Protein AF-A0A8H6XBG6-F1 (afdb_monomer_lite)

Sequence (131 aa):
MREADKFGRHTATSRSWNWTAMSKSLLNPDTIKVSSTLDKSVGKKHLVDNNPETCWTSQQGLPQYVQLGFSEPIVPETIHLTFQGGFVGTRCAVKVPAFTAENSETVNDWQALVYIFPWRHQQPARIFVED

Secondary structure (DSSP, 8-state):
------------------TT--------GGG-EES--S-GGG-GGGGSS--TT----PPSSS---EE---SS-----EE-----TTS--S-EEEEEE----TT-S----EEEEEEE-GGG--------EE-

InterPro domains:
  IPR008979 Galactose-binding-like domain superfamily [SSF49785] (29-107)

Foldseek 3Di:
DDDDDDDDPDPPPPPPPPPVPPFDFQFDLVQKDKPAFPDPQQDSVQLPPPDPVHHTDGDDDDDIDIDTDGPDDDDFDDFWAFDDDDDDDQKDFDWDDDPDPPDDPDDPDTDTPDMDGVVVDPDGTGTGTGD

Organism: NCBI:txid230812

Radius of gyration: 22.74 Å; chains: 1; bounding box: 87×26×44 Å

Structure (mmCIF, N/CA/C/O backbone):
data_AF-A0A8H6XBG6-F1
#
_entry.id   AF-A0A8H6XBG6-F1
#
loop_
_atom_site.group_PDB
_atom_site.id
_atom_site.type_symbol
_atom_site.label_atom_id
_atom_site.label_alt_id
_atom_site.label_comp_id
_atom_site.label_asym_id
_atom_site.label_entity_id
_atom_site.label_seq_id
_atom_site.pdbx_PDB_ins_code
_atom_site.Cartn_x
_atom_site.Cartn_y
_atom_site.Cartn_z
_atom_site.occupancy
_atom_site.B_iso_or_equiv
_atom_site.auth_seq_id
_atom_site.auth_comp_id
_atom_site.auth_asym_id
_atom_site.auth_atom_id
_atom_site.pdbx_PDB_model_num
ATOM 1 N N . MET A 1 1 ? -72.300 -10.230 -11.552 1.00 40.38 1 MET A N 1
ATOM 2 C CA . MET A 1 1 ? -71.695 -11.548 -11.835 1.00 40.38 1 MET A CA 1
ATOM 3 C C . MET A 1 1 ? -70.801 -11.381 -13.056 1.00 40.38 1 MET A C 1
ATOM 5 O O . MET A 1 1 ? -71.308 -10.907 -14.064 1.00 40.38 1 MET A O 1
ATOM 9 N N . ARG A 1 2 ? -69.528 -11.781 -12.919 1.00 35.34 2 ARG A N 1
ATOM 10 C CA . ARG A 1 2 ? -68.388 -11.762 -13.867 1.00 35.34 2 ARG A CA 1
ATOM 11 C C . ARG A 1 2 ? -67.391 -10.594 -13.748 1.00 35.34 2 ARG A C 1
ATOM 13 O O . ARG A 1 2 ? -67.766 -9.433 -13.650 1.00 35.34 2 ARG A O 1
ATOM 20 N N . GLU A 1 3 ? -66.135 -11.030 -13.675 1.00 34.72 3 GLU A N 1
ATOM 21 C CA . GLU A 1 3 ? -64.854 -10.419 -13.294 1.00 34.72 3 GLU A CA 1
ATOM 22 C C . GLU A 1 3 ? -64.021 -9.953 -14.503 1.00 34.72 3 GLU A C 1
ATOM 24 O O . GLU A 1 3 ? -64.278 -10.407 -15.616 1.00 34.72 3 GLU A O 1
ATOM 29 N N . ALA A 1 4 ? -62.955 -9.191 -14.187 1.00 35.78 4 ALA A N 1
ATOM 30 C CA . ALA A 1 4 ? -61.763 -8.830 -14.985 1.00 35.78 4 ALA A CA 1
ATOM 31 C C . ALA A 1 4 ? -61.999 -7.772 -16.092 1.00 35.78 4 ALA A C 1
ATOM 33 O O . ALA A 1 4 ? -62.997 -7.809 -16.790 1.00 35.78 4 ALA A O 1
ATOM 34 N N . ASP A 1 5 ? -61.197 -6.713 -16.256 1.00 39.81 5 ASP A N 1
ATOM 35 C CA . ASP A 1 5 ? -59.736 -6.655 -16.205 1.00 39.81 5 ASP A CA 1
ATOM 36 C C . ASP A 1 5 ? -59.168 -5.396 -15.526 1.00 39.81 5 ASP A C 1
ATOM 38 O O . ASP A 1 5 ? -59.611 -4.261 -15.717 1.00 39.81 5 ASP A O 1
ATOM 42 N N . LYS A 1 6 ? -58.114 -5.638 -14.742 1.00 47.84 6 LYS A N 1
ATOM 43 C CA . LYS A 1 6 ? -57.209 -4.656 -14.145 1.00 47.84 6 LYS A CA 1
ATOM 44 C C . LYS A 1 6 ? -56.189 -4.204 -15.189 1.00 47.84 6 LYS A C 1
ATOM 46 O O . LYS A 1 6 ? -55.369 -5.011 -15.594 1.00 47.84 6 LYS A O 1
ATOM 51 N N . PHE A 1 7 ? -56.118 -2.909 -15.482 1.00 35.38 7 PHE A N 1
ATOM 52 C CA . PHE A 1 7 ? -54.848 -2.247 -15.816 1.00 35.38 7 PHE A CA 1
ATOM 53 C C . PHE A 1 7 ? -54.872 -0.820 -15.257 1.00 35.38 7 PHE A C 1
ATOM 55 O O . PHE A 1 7 ? -55.055 0.179 -15.951 1.00 35.38 7 PHE A O 1
ATOM 62 N N . GLY A 1 8 ? -54.745 -0.741 -13.931 1.00 37.03 8 GLY A N 1
ATOM 63 C CA . GLY A 1 8 ? -54.461 0.507 -13.240 1.00 37.03 8 GLY A CA 1
ATOM 64 C C . GLY A 1 8 ? -53.061 0.978 -13.617 1.00 37.03 8 GLY A C 1
ATOM 65 O O . GLY A 1 8 ? -52.088 0.242 -13.468 1.00 37.03 8 GLY A O 1
ATOM 66 N N . ARG A 1 9 ? -52.972 2.213 -14.114 1.00 38.41 9 ARG A N 1
ATOM 67 C CA . ARG A 1 9 ? -51.725 2.967 -14.253 1.00 38.41 9 ARG A CA 1
ATOM 68 C C . ARG A 1 9 ? -51.030 3.017 -12.893 1.00 38.41 9 ARG A C 1
ATOM 70 O O . ARG A 1 9 ? -51.346 3.861 -12.061 1.00 38.41 9 ARG A O 1
ATOM 77 N N . HIS A 1 10 ? -50.077 2.120 -12.677 1.00 39.81 10 HIS A N 1
ATOM 78 C CA . HIS A 1 10 ? -49.072 2.307 -11.649 1.00 39.81 10 HIS A CA 1
ATOM 79 C C . HIS A 1 10 ? -48.149 3.415 -12.148 1.00 39.81 10 HIS A C 1
ATOM 81 O O . HIS A 1 10 ? -47.349 3.214 -13.059 1.00 39.81 10 HIS A O 1
ATOM 87 N N . THR A 1 11 ? -48.290 4.611 -11.581 1.00 42.91 11 THR A N 1
ATOM 88 C CA . THR A 1 11 ? -47.227 5.610 -11.615 1.00 42.91 11 THR A CA 1
ATOM 89 C C . THR A 1 11 ? -46.027 4.979 -10.926 1.00 42.91 11 THR A C 1
ATOM 91 O O . THR A 1 11 ? -45.958 4.934 -9.698 1.00 42.91 11 THR A O 1
ATOM 94 N N . ALA A 1 12 ? -45.114 4.420 -11.720 1.00 38.31 12 ALA A N 1
ATOM 95 C CA . ALA A 1 12 ? -43.796 4.055 -11.253 1.00 38.31 12 ALA A CA 1
ATOM 96 C C . ALA A 1 12 ? -43.165 5.344 -10.726 1.00 38.31 12 ALA A C 1
ATOM 98 O O . ALA A 1 12 ? -42.778 6.223 -11.495 1.00 38.31 12 ALA A O 1
ATOM 99 N N . THR A 1 13 ? -43.121 5.496 -9.404 1.00 48.09 13 THR A N 1
AT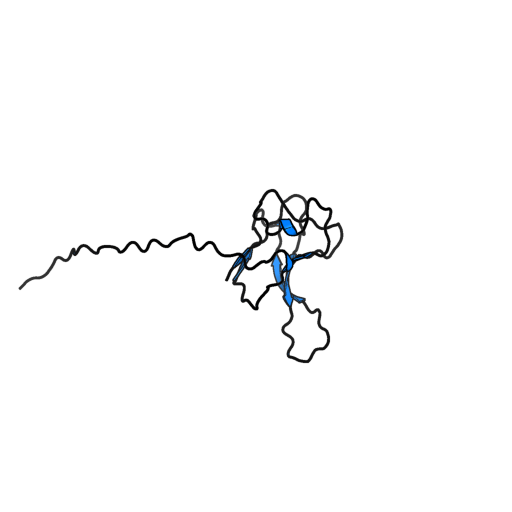OM 100 C CA . THR A 1 13 ? -42.219 6.453 -8.782 1.00 48.09 13 THR A CA 1
ATOM 101 C C . THR A 1 13 ? -40.832 6.012 -9.208 1.00 48.09 13 THR A C 1
ATOM 103 O O . THR A 1 13 ? -40.319 5.012 -8.702 1.00 48.09 13 THR A O 1
ATOM 106 N N . SER A 1 14 ? -40.282 6.705 -10.203 1.00 40.81 14 SER A N 1
ATOM 107 C CA . SER A 1 14 ? -38.888 6.600 -10.593 1.00 40.81 14 SER A CA 1
ATOM 108 C C . SER A 1 14 ? -38.077 6.930 -9.349 1.00 40.81 14 SER A C 1
ATOM 110 O O . SER A 1 14 ? -37.849 8.093 -9.018 1.00 40.81 14 SER A O 1
ATOM 112 N N . ARG A 1 15 ? -37.708 5.896 -8.589 1.00 45.41 15 ARG A N 1
ATOM 113 C CA . ARG A 1 15 ? -36.599 5.980 -7.653 1.00 45.41 15 ARG A CA 1
ATOM 114 C C . ARG A 1 15 ? -35.377 6.096 -8.546 1.00 45.41 15 ARG A C 1
ATOM 116 O O . ARG A 1 15 ? -34.772 5.099 -8.920 1.00 45.41 15 ARG A O 1
ATOM 123 N N . SER A 1 16 ? -35.109 7.328 -8.969 1.00 43.75 16 SER A N 1
ATOM 124 C CA . SER A 1 16 ? -33.811 7.742 -9.465 1.00 43.75 16 SER A CA 1
ATOM 125 C C . SER A 1 16 ? -32.831 7.407 -8.355 1.00 43.75 16 SER A C 1
ATOM 127 O O . SER A 1 16 ? -32.720 8.138 -7.371 1.00 43.75 16 SER A O 1
ATOM 129 N N . TRP A 1 17 ? -32.199 6.244 -8.458 1.00 46.91 17 TRP A N 1
ATOM 130 C CA . TRP A 1 17 ? -31.031 5.938 -7.662 1.00 46.91 17 TRP A CA 1
ATOM 131 C C . TRP A 1 17 ? -29.993 6.972 -8.082 1.00 46.91 17 TRP A C 1
ATOM 133 O O . TRP A 1 17 ? -29.501 6.942 -9.204 1.00 46.91 17 TRP A O 1
ATOM 143 N N . ASN A 1 18 ? -29.739 7.963 -7.229 1.00 43.22 18 ASN A N 1
ATOM 144 C CA . ASN A 1 18 ? -28.633 8.883 -7.441 1.00 43.22 18 ASN A CA 1
ATOM 145 C C . ASN A 1 18 ? -27.343 8.071 -7.299 1.00 43.22 18 ASN A C 1
ATOM 147 O O . ASN A 1 18 ? -26.830 7.890 -6.200 1.00 43.22 18 ASN A O 1
ATOM 151 N N . TRP A 1 19 ? -26.814 7.604 -8.425 1.00 48.53 19 TRP A N 1
ATOM 152 C CA . TRP A 1 19 ? -25.509 6.941 -8.572 1.00 48.53 19 TRP A CA 1
ATOM 153 C C . TRP A 1 19 ? -24.323 7.840 -8.174 1.00 48.53 19 TRP A C 1
ATOM 155 O O . TRP A 1 19 ? -23.175 7.417 -8.219 1.00 48.53 19 TRP A O 1
ATOM 165 N N . THR A 1 20 ? -24.587 9.084 -7.768 1.00 49.28 20 THR A N 1
ATOM 166 C CA . THR A 1 20 ? -23.593 10.052 -7.292 1.00 49.28 20 THR A CA 1
ATOM 167 C C . THR A 1 20 ? -23.238 9.905 -5.813 1.00 49.28 20 THR A C 1
ATOM 169 O O . THR A 1 20 ? -22.408 10.673 -5.330 1.00 49.28 20 THR A O 1
ATOM 172 N N . ALA A 1 21 ? -23.792 8.929 -5.086 1.00 46.16 21 ALA A N 1
ATOM 173 C CA . ALA A 1 21 ? -23.128 8.431 -3.880 1.00 46.16 21 ALA A CA 1
ATOM 174 C C . ALA A 1 21 ? -21.872 7.651 -4.316 1.00 46.16 21 ALA A C 1
ATOM 176 O O . ALA A 1 21 ? -21.803 6.435 -4.202 1.00 46.16 21 ALA A O 1
ATOM 177 N N . MET A 1 22 ? -20.921 8.360 -4.933 1.00 48.81 22 MET A N 1
ATOM 178 C CA . MET A 1 22 ? -19.602 7.839 -5.242 1.00 48.81 22 MET A CA 1
ATOM 179 C C . MET A 1 22 ? -18.970 7.469 -3.909 1.00 48.81 22 MET A C 1
ATOM 181 O O . MET A 1 22 ? -18.862 8.320 -3.022 1.00 48.81 22 MET A O 1
ATOM 185 N N . SER A 1 23 ? -18.619 6.197 -3.780 1.00 58.31 23 SER A N 1
ATOM 186 C CA . SER A 1 23 ? -17.899 5.637 -2.651 1.00 58.31 23 SER A CA 1
ATOM 187 C C . SER A 1 23 ? -16.774 6.579 -2.228 1.00 58.31 23 SER A C 1
ATOM 189 O O . SER A 1 23 ? -15.866 6.933 -2.988 1.00 58.31 23 SER A O 1
ATOM 191 N N . LYS A 1 24 ? -16.879 7.084 -1.001 1.00 67.25 24 LYS A N 1
ATOM 192 C CA . LYS A 1 24 ? -15.848 7.940 -0.432 1.00 67.25 24 LYS A CA 1
ATOM 193 C C . LYS A 1 24 ? -14.697 7.026 -0.034 1.00 67.25 24 LYS A C 1
ATOM 195 O O . LYS A 1 24 ? -14.857 6.217 0.870 1.00 67.25 24 LYS A O 1
ATOM 200 N N . SER A 1 25 ? -13.539 7.171 -0.679 1.00 73.75 25 SER A N 1
ATOM 201 C CA . SER A 1 25 ? -12.335 6.435 -0.272 1.00 73.75 25 SER A CA 1
ATOM 202 C C . SER A 1 25 ? -12.077 6.629 1.225 1.00 73.75 25 SER A C 1
ATOM 204 O O . SER A 1 25 ? -11.989 7.766 1.698 1.00 73.75 25 SER A O 1
ATOM 206 N N . LEU A 1 26 ? -11.923 5.526 1.960 1.00 83.50 26 LEU A N 1
ATOM 207 C CA . LEU A 1 26 ? -11.599 5.545 3.391 1.00 83.50 26 LEU A CA 1
ATOM 208 C C . LEU A 1 26 ? -10.127 5.913 3.663 1.00 83.50 26 LEU A C 1
ATOM 210 O O . LEU A 1 26 ? -9.705 6.011 4.816 1.00 83.50 26 LEU A O 1
ATOM 214 N N . LEU A 1 27 ? -9.322 6.109 2.613 1.00 86.19 27 LEU A N 1
ATOM 215 C CA . LEU A 1 27 ? -7.895 6.387 2.729 1.00 86.19 27 LEU A CA 1
ATOM 216 C C . LEU A 1 27 ? -7.602 7.880 2.863 1.00 86.19 27 LEU A C 1
ATOM 218 O O . LEU A 1 27 ? -7.989 8.690 2.024 1.00 86.19 27 LEU A O 1
ATOM 222 N N . ASN A 1 28 ? -6.813 8.218 3.881 1.00 84.81 28 ASN A N 1
ATOM 223 C CA . ASN A 1 28 ? -6.209 9.533 4.036 1.00 84.81 28 ASN A CA 1
ATOM 224 C C . ASN A 1 28 ? -4.728 9.467 3.596 1.00 84.81 28 ASN A C 1
ATOM 226 O O . ASN A 1 28 ? -3.984 8.631 4.109 1.00 84.81 28 ASN A O 1
ATOM 230 N N . PRO A 1 29 ? -4.251 10.332 2.679 1.00 86.31 29 PRO A N 1
ATOM 231 C CA . PRO A 1 29 ? -2.840 10.370 2.281 1.00 86.31 29 PRO A CA 1
ATOM 232 C C . PRO A 1 29 ? -1.846 10.455 3.454 1.00 86.31 29 PRO A C 1
ATOM 234 O O . PRO A 1 29 ? -0.740 9.910 3.373 1.00 86.31 29 PRO A O 1
ATOM 237 N N . ASP A 1 30 ? -2.240 11.105 4.551 1.00 89.69 30 ASP A N 1
ATOM 238 C CA . ASP A 1 30 ? -1.392 11.317 5.727 1.00 89.69 30 ASP A CA 1
ATOM 239 C C . ASP A 1 30 ? -1.197 10.041 6.555 1.00 89.69 30 ASP A C 1
ATOM 241 O O . ASP A 1 30 ? -0.163 9.868 7.207 1.00 89.69 30 ASP A O 1
ATOM 245 N N . THR A 1 31 ? -2.151 9.110 6.495 1.00 90.88 31 THR A N 1
ATOM 246 C CA . THR A 1 31 ? -2.096 7.838 7.229 1.00 90.88 31 THR A CA 1
ATOM 247 C C . THR A 1 31 ? -1.399 6.729 6.442 1.00 90.88 31 THR A C 1
ATOM 249 O O . THR A 1 31 ? -1.092 5.675 7.003 1.00 90.88 31 THR A O 1
ATOM 252 N N . ILE A 1 32 ? -1.091 6.960 5.161 1.00 93.44 32 ILE A N 1
ATOM 253 C CA . ILE A 1 32 ? -0.371 6.007 4.315 1.00 93.44 32 ILE A CA 1
ATOM 254 C C . ILE A 1 32 ? 1.126 6.059 4.624 1.00 93.44 32 ILE A C 1
ATOM 256 O O . ILE A 1 32 ? 1.776 7.108 4.542 1.00 93.44 32 ILE A O 1
ATOM 260 N N . LYS A 1 33 ? 1.711 4.896 4.912 1.00 95.25 33 LYS A N 1
ATOM 261 C CA . LYS A 1 33 ? 3.162 4.704 5.026 1.00 95.25 33 LYS A CA 1
ATOM 262 C C . LYS A 1 33 ? 3.640 3.755 3.937 1.00 95.25 33 LYS A C 1
ATOM 264 O O . LYS A 1 33 ? 2.923 2.848 3.532 1.00 95.25 33 LYS A O 1
ATOM 269 N N . VAL A 1 34 ? 4.863 3.963 3.473 1.00 95.75 34 VAL A N 1
ATOM 270 C CA . VAL A 1 34 ? 5.515 3.094 2.490 1.00 95.75 34 VAL A CA 1
ATOM 271 C C . VAL A 1 34 ? 6.906 2.737 2.991 1.00 95.75 34 VAL A C 1
ATOM 273 O O . VAL A 1 34 ? 7.530 3.544 3.680 1.00 95.75 34 VAL A O 1
ATOM 276 N N . SER A 1 35 ? 7.388 1.543 2.658 1.00 95.44 35 SER A N 1
ATOM 277 C CA . SER A 1 35 ? 8.717 1.058 3.062 1.00 95.44 35 SER A CA 1
ATOM 278 C C . SER A 1 35 ? 9.859 1.922 2.534 1.00 95.44 35 SER A C 1
ATOM 280 O O . SER A 1 35 ? 10.845 2.155 3.227 1.00 95.44 35 SER A O 1
ATOM 282 N N . SER A 1 36 ? 9.739 2.372 1.287 1.00 95.88 36 SER A N 1
ATOM 283 C CA . SER A 1 36 ? 10.720 3.207 0.605 1.00 95.88 36 SER A CA 1
ATOM 284 C C . SER A 1 36 ? 10.053 3.985 -0.527 1.00 95.88 36 SER A C 1
ATOM 286 O O . SER A 1 36 ? 8.873 3.811 -0.828 1.00 95.88 36 SER A O 1
ATOM 288 N N . THR A 1 37 ? 10.782 4.893 -1.159 1.00 95.75 37 THR A N 1
ATOM 289 C CA . THR A 1 37 ? 10.350 5.568 -2.386 1.00 95.75 37 THR A CA 1
ATOM 290 C C . THR A 1 37 ? 11.581 5.733 -3.262 1.00 95.75 37 THR A C 1
ATOM 292 O O . THR A 1 37 ? 12.633 6.129 -2.754 1.00 95.75 37 THR A O 1
ATOM 295 N N . LEU A 1 38 ? 11.467 5.388 -4.546 1.00 94.25 38 LEU A N 1
ATOM 296 C CA . LEU A 1 38 ? 12.580 5.468 -5.490 1.00 94.25 38 LEU A CA 1
ATOM 297 C C . LEU A 1 38 ? 13.095 6.908 -5.609 1.00 94.25 38 LEU A C 1
ATOM 299 O O . LEU A 1 38 ? 14.274 7.157 -5.372 1.00 94.25 38 LEU A O 1
ATOM 303 N N . ASP A 1 39 ? 12.196 7.854 -5.888 1.00 94.81 39 ASP A N 1
ATOM 304 C CA . ASP A 1 39 ? 12.485 9.286 -5.932 1.00 94.81 39 ASP A CA 1
ATOM 305 C C . ASP A 1 39 ? 11.206 10.142 -5.765 1.00 94.81 39 ASP A C 1
ATOM 307 O O . ASP A 1 39 ? 10.096 9.636 -5.587 1.00 94.81 39 ASP A O 1
ATOM 311 N N . LYS A 1 40 ? 11.347 11.475 -5.810 1.00 91.38 40 LYS A N 1
ATOM 312 C CA . LYS A 1 40 ? 10.240 12.425 -5.577 1.00 91.38 40 LYS A CA 1
ATOM 313 C C . LYS A 1 40 ? 9.124 12.368 -6.632 1.00 91.38 40 LYS A C 1
ATOM 315 O O . LYS A 1 40 ? 8.010 12.801 -6.335 1.00 91.38 40 LYS A O 1
ATOM 320 N N . SER A 1 41 ? 9.410 11.884 -7.840 1.00 92.06 41 SER A N 1
ATOM 321 C CA . SER A 1 41 ? 8.465 11.799 -8.959 1.00 92.06 41 SER A CA 1
ATOM 322 C C . SER A 1 41 ? 7.521 10.598 -8.871 1.00 92.06 41 SER A C 1
ATOM 324 O O . SER A 1 41 ? 6.519 10.574 -9.572 1.00 92.06 41 SER A O 1
ATOM 326 N N . VAL A 1 42 ? 7.782 9.642 -7.974 1.00 90.75 42 VAL A N 1
ATOM 327 C CA . VAL A 1 42 ? 6.988 8.411 -7.784 1.00 90.75 42 VAL A CA 1
ATOM 328 C C . VAL A 1 42 ? 6.620 8.211 -6.310 1.00 90.75 42 VAL A C 1
ATOM 330 O O . VAL A 1 42 ? 6.751 7.133 -5.731 1.00 90.75 42 VAL A O 1
ATOM 333 N N . GLY A 1 43 ? 6.217 9.303 -5.657 1.00 93.44 43 GLY A N 1
ATOM 334 C CA . GLY A 1 43 ? 5.934 9.341 -4.223 1.00 93.44 43 GLY A CA 1
ATOM 335 C C . GLY A 1 43 ? 4.594 8.717 -3.824 1.00 93.44 43 GLY A C 1
ATOM 336 O O . GLY A 1 43 ? 3.655 8.659 -4.610 1.00 93.44 43 GLY A O 1
ATOM 337 N N . LYS A 1 44 ? 4.467 8.341 -2.542 1.00 93.44 44 LYS A N 1
ATOM 338 C CA . LYS A 1 44 ? 3.260 7.704 -1.969 1.00 93.44 44 LYS A CA 1
ATOM 339 C C . LYS A 1 44 ? 1.948 8.469 -2.190 1.00 93.44 44 LYS A C 1
ATOM 341 O O . LYS A 1 44 ? 0.886 7.862 -2.164 1.00 93.44 44 LYS A O 1
ATOM 346 N N . LYS A 1 45 ? 2.009 9.787 -2.426 1.00 91.94 45 LYS A N 1
ATOM 347 C CA . LYS A 1 45 ? 0.833 10.608 -2.763 1.00 91.94 45 LYS A CA 1
ATOM 348 C C . LYS A 1 45 ? 0.098 10.086 -4.006 1.00 91.94 45 LYS A C 1
ATOM 350 O O . LYS A 1 45 ? -1.114 10.222 -4.082 1.00 91.94 45 LYS A O 1
ATOM 355 N N . HIS A 1 46 ? 0.818 9.439 -4.925 1.00 92.19 46 HIS A N 1
ATOM 356 C CA . HIS A 1 46 ? 0.263 8.857 -6.146 1.00 92.19 46 HIS A CA 1
ATOM 357 C C .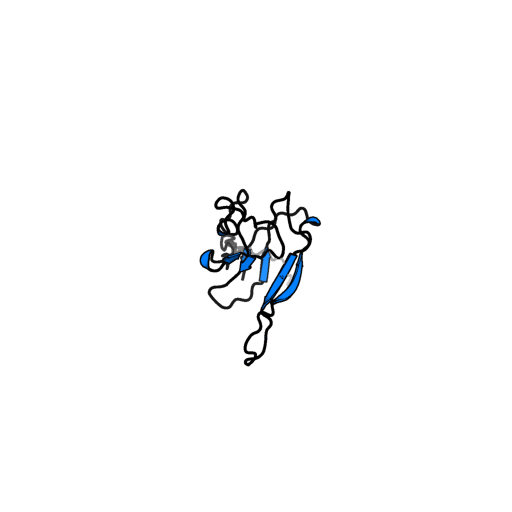 HIS A 1 46 ? -0.525 7.558 -5.913 1.00 92.19 46 HIS A C 1
ATOM 359 O O . HIS A 1 46 ? -1.121 7.028 -6.837 1.00 92.19 46 HIS A O 1
ATOM 365 N N . LEU A 1 47 ? -0.552 7.017 -4.688 1.00 91.62 47 LEU A N 1
ATOM 366 C CA . LEU A 1 47 ? -1.391 5.854 -4.370 1.00 91.62 47 LEU A CA 1
ATOM 367 C C . LEU A 1 47 ? -2.887 6.202 -4.335 1.00 91.62 47 LEU A C 1
ATOM 369 O O . LEU A 1 47 ? -3.716 5.311 -4.492 1.00 91.62 47 LEU A O 1
ATOM 373 N N . VAL A 1 48 ? -3.224 7.475 -4.093 1.00 90.75 48 VAL A N 1
ATOM 374 C CA . VAL A 1 48 ? -4.596 7.947 -3.825 1.00 90.75 48 VAL A CA 1
ATOM 375 C C . VAL A 1 48 ? -4.927 9.275 -4.522 1.00 90.75 48 VAL A C 1
ATOM 377 O O . VAL A 1 48 ? -5.901 9.934 -4.172 1.00 90.75 48 VAL A O 1
ATOM 380 N N . ASP A 1 49 ? -4.135 9.691 -5.513 1.00 89.94 49 ASP A N 1
ATOM 381 C CA . ASP A 1 49 ? -4.362 10.936 -6.270 1.00 89.94 49 ASP A CA 1
ATOM 382 C C . ASP A 1 49 ? -5.395 10.792 -7.406 1.00 89.94 49 ASP A C 1
ATOM 384 O O . ASP A 1 49 ? -5.693 11.763 -8.100 1.00 89.94 49 ASP A O 1
ATOM 388 N N . ASN A 1 50 ? -5.954 9.591 -7.590 1.00 86.44 50 ASN A N 1
ATOM 389 C CA . ASN A 1 50 ? -6.898 9.235 -8.652 1.00 86.44 50 ASN A CA 1
ATOM 390 C C . ASN A 1 50 ? -6.371 9.425 -10.086 1.00 86.44 50 ASN A C 1
ATOM 392 O O . ASN A 1 50 ? -7.168 9.413 -11.031 1.00 86.44 50 ASN A O 1
ATOM 396 N N . ASN A 1 51 ? -5.056 9.532 -10.283 1.00 88.12 51 ASN A N 1
ATOM 397 C CA . ASN A 1 51 ? -4.455 9.684 -11.600 1.00 88.12 51 ASN A CA 1
ATOM 398 C C . ASN A 1 51 ? -3.864 8.339 -12.077 1.00 88.12 51 ASN A C 1
ATOM 400 O O . ASN A 1 51 ? -2.950 7.815 -11.455 1.00 88.12 51 ASN A O 1
ATOM 404 N N . PRO A 1 52 ? -4.381 7.727 -13.162 1.00 84.75 52 PRO A N 1
ATOM 405 C CA . PRO A 1 52 ? -3.877 6.433 -13.636 1.00 84.75 52 PRO A CA 1
ATOM 406 C C . PRO A 1 52 ? -2.463 6.510 -14.239 1.00 84.75 52 PRO A C 1
ATOM 408 O O . PRO A 1 52 ? -1.796 5.481 -14.351 1.00 84.75 52 PRO A O 1
ATOM 411 N N . GLU A 1 53 ? -2.007 7.712 -14.603 1.00 88.00 53 GLU A N 1
ATOM 412 C CA . GLU A 1 53 ? -0.685 7.958 -15.189 1.00 88.00 53 GLU A CA 1
ATOM 413 C C . GLU A 1 53 ? 0.416 8.085 -14.128 1.00 88.00 53 GLU A C 1
ATOM 415 O O . GLU A 1 53 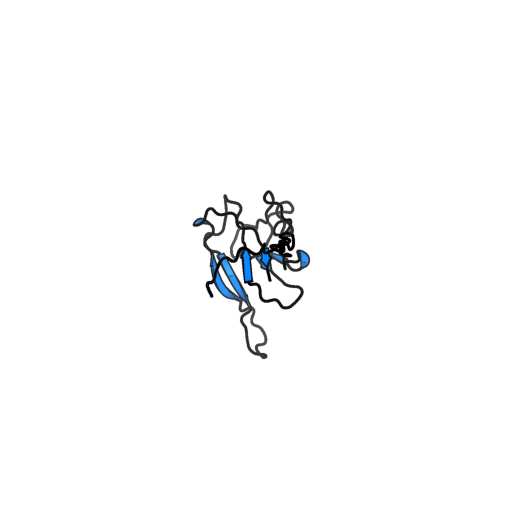? 1.601 8.065 -14.454 1.00 88.00 53 GLU A O 1
ATOM 420 N N . THR A 1 54 ? 0.051 8.210 -12.851 1.00 90.12 54 THR A N 1
ATOM 421 C CA . THR A 1 54 ? 1.000 8.295 -11.739 1.00 90.12 54 THR A CA 1
ATOM 422 C C . THR A 1 54 ? 1.014 6.995 -10.941 1.00 90.12 54 THR A C 1
ATOM 424 O O . THR A 1 54 ? 0.061 6.217 -10.917 1.00 90.12 54 THR A O 1
ATOM 427 N N . CYS A 1 55 ? 2.138 6.736 -10.277 1.00 91.38 55 CYS A N 1
ATOM 428 C CA . CYS A 1 55 ? 2.264 5.630 -9.342 1.00 91.38 55 CYS A CA 1
ATOM 429 C C . CYS A 1 55 ? 3.245 5.952 -8.221 1.00 91.38 55 CYS A C 1
ATOM 431 O O . CYS A 1 55 ? 4.023 6.915 -8.278 1.00 91.38 55 CYS A O 1
ATOM 433 N N . TRP A 1 56 ? 3.198 5.108 -7.194 1.00 93.88 56 TRP A N 1
ATOM 434 C CA . TRP A 1 56 ? 4.294 4.962 -6.255 1.00 93.88 56 TRP A CA 1
ATOM 435 C C . TRP A 1 56 ? 5.211 3.819 -6.691 1.00 93.88 56 TRP A C 1
ATOM 437 O O . TRP A 1 56 ? 4.733 2.734 -7.021 1.00 93.88 56 TRP A O 1
ATOM 447 N N . THR A 1 57 ? 6.521 4.050 -6.594 1.00 93.44 57 THR A N 1
ATOM 448 C CA . THR A 1 57 ? 7.549 3.039 -6.859 1.00 93.44 57 THR A CA 1
ATOM 449 C C . THR A 1 57 ? 8.512 2.968 -5.682 1.00 93.44 57 THR A C 1
ATOM 451 O O . THR A 1 57 ? 9.042 3.985 -5.222 1.00 93.44 57 THR A O 1
ATOM 454 N N . SER A 1 58 ? 8.763 1.759 -5.189 1.00 93.94 58 SER A N 1
ATOM 455 C CA . SER A 1 58 ? 9.759 1.505 -4.150 1.00 93.94 58 SER A CA 1
ATOM 456 C C . SER A 1 58 ? 11.186 1.504 -4.704 1.00 93.94 58 SER A C 1
ATOM 458 O O . SER A 1 58 ? 11.411 1.332 -5.900 1.00 93.94 58 SER A O 1
ATOM 460 N N . GLN A 1 59 ? 12.178 1.599 -3.820 1.00 93.81 59 GLN A N 1
ATOM 461 C CA . GLN A 1 59 ? 13.549 1.208 -4.156 1.00 93.81 59 GLN A CA 1
ATOM 462 C C . GLN A 1 59 ? 13.654 -0.314 -4.366 1.00 93.81 59 GLN A C 1
ATOM 464 O O . GLN A 1 59 ? 12.706 -1.068 -4.119 1.00 93.81 59 GLN A O 1
ATOM 469 N N . GLN A 1 60 ? 14.822 -0.767 -4.827 1.00 90.81 60 GLN A N 1
ATOM 470 C CA . GLN A 1 60 ? 15.141 -2.191 -4.932 1.00 90.81 60 GLN A CA 1
ATOM 471 C C . GLN A 1 60 ? 15.261 -2.846 -3.543 1.00 90.81 60 GLN A C 1
ATOM 473 O O . GLN A 1 60 ? 15.565 -2.186 -2.551 1.00 90.81 60 GLN A O 1
ATOM 478 N N . GLY A 1 61 ? 15.059 -4.165 -3.490 1.00 89.81 61 GLY A N 1
ATOM 479 C CA . GLY A 1 61 ? 15.148 -4.969 -2.266 1.00 89.81 61 GLY A CA 1
ATOM 480 C C . GLY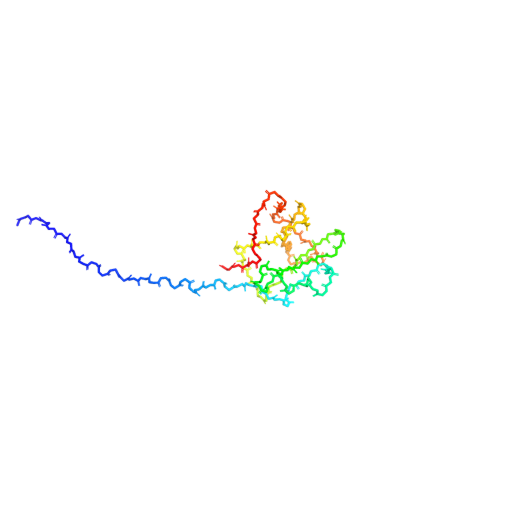 A 1 61 ? 13.784 -5.388 -1.716 1.00 89.81 61 GLY A C 1
ATOM 481 O O . GLY A 1 61 ? 12.755 -4.832 -2.091 1.00 89.81 61 GLY A O 1
ATOM 482 N N . LEU A 1 62 ? 13.775 -6.390 -0.835 1.00 88.69 62 LEU A N 1
ATOM 483 C CA . LEU A 1 62 ? 12.571 -6.949 -0.211 1.00 88.69 62 LEU A CA 1
ATOM 484 C C . LEU A 1 62 ? 12.697 -6.938 1.325 1.00 88.69 62 LEU A C 1
ATOM 486 O O . LEU A 1 62 ? 13.807 -7.122 1.825 1.00 88.69 62 LEU A O 1
ATOM 490 N N . PRO A 1 63 ? 11.580 -6.807 2.070 1.00 90.88 63 PRO A N 1
ATOM 491 C CA . PRO A 1 63 ? 10.218 -6.573 1.583 1.00 90.88 63 PRO A CA 1
ATOM 492 C C . PRO A 1 63 ? 9.965 -5.100 1.216 1.00 90.88 63 PRO A C 1
ATOM 494 O O . PRO A 1 63 ? 10.584 -4.196 1.768 1.00 90.88 63 PRO A O 1
ATOM 497 N N . GLN A 1 64 ? 8.995 -4.860 0.332 1.00 93.31 64 GLN A N 1
ATOM 498 C CA . GLN A 1 64 ? 8.415 -3.531 0.107 1.00 93.31 64 GLN A CA 1
ATOM 499 C C . GLN A 1 64 ? 6.934 -3.575 0.470 1.00 93.31 64 GLN A C 1
ATOM 501 O O . GLN A 1 64 ? 6.268 -4.579 0.211 1.00 93.31 64 GLN A O 1
ATOM 506 N N . TYR A 1 65 ? 6.428 -2.515 1.094 1.00 93.44 65 TYR A N 1
ATOM 507 C CA . TYR A 1 65 ? 5.054 -2.469 1.577 1.00 93.44 65 TYR A CA 1
ATOM 508 C C . TYR A 1 65 ? 4.429 -1.087 1.418 1.00 93.44 65 TYR A C 1
ATOM 510 O O . TYR A 1 65 ? 5.105 -0.058 1.479 1.00 93.44 65 TYR A O 1
ATOM 518 N N . VAL A 1 66 ? 3.104 -1.104 1.295 1.00 94.38 66 VAL A N 1
ATOM 519 C CA . VAL A 1 66 ? 2.212 0.020 1.563 1.00 94.38 66 VAL A CA 1
ATOM 520 C C . VAL A 1 66 ? 1.424 -0.354 2.814 1.00 94.38 66 VAL A C 1
ATOM 522 O O . VAL A 1 66 ? 0.809 -1.417 2.861 1.00 94.38 66 VAL A O 1
ATOM 525 N N . GLN A 1 67 ? 1.470 0.492 3.834 1.00 93.88 67 GLN A N 1
ATOM 526 C CA . GLN A 1 67 ? 0.684 0.350 5.052 1.00 93.88 67 GLN A CA 1
ATOM 527 C C . GLN A 1 67 ? -0.401 1.423 5.051 1.00 93.88 67 GLN A C 1
ATOM 529 O O . GLN A 1 67 ? -0.108 2.617 4.957 1.00 93.88 67 GLN A O 1
ATOM 534 N N . LEU A 1 68 ? -1.646 0.974 5.167 1.00 91.50 68 LEU A N 1
ATOM 535 C CA . LEU A 1 68 ? -2.831 1.820 5.207 1.00 91.50 68 LEU A CA 1
ATOM 536 C C . LEU A 1 68 ? -3.239 2.007 6.670 1.00 91.50 68 LEU A C 1
ATOM 538 O O . LEU A 1 68 ? -3.394 1.029 7.400 1.00 91.50 68 LEU A O 1
ATOM 542 N N . GLY A 1 69 ? -3.361 3.258 7.102 1.00 89.88 69 GLY A N 1
ATOM 543 C CA . GLY A 1 69 ? -3.977 3.612 8.376 1.00 89.88 69 GLY A CA 1
ATOM 544 C C . GLY A 1 69 ? -5.341 4.249 8.141 1.00 89.88 69 GLY A C 1
ATOM 545 O O . GLY A 1 69 ? -5.536 4.935 7.137 1.00 89.88 69 GLY A O 1
ATOM 546 N N . PHE A 1 70 ? -6.257 4.067 9.081 1.00 89.06 70 PHE A N 1
ATOM 547 C CA . PHE A 1 70 ? -7.580 4.683 9.053 1.00 89.06 70 PHE A CA 1
ATOM 548 C C . PHE A 1 70 ? -7.699 5.640 10.236 1.00 89.06 70 PHE A C 1
ATOM 550 O O . PHE A 1 70 ? -7.170 5.363 11.313 1.00 89.06 70 PHE A O 1
ATOM 557 N N . SER A 1 71 ? -8.333 6.794 10.022 1.00 86.44 71 SER A N 1
ATOM 558 C CA . SER A 1 71 ? -8.516 7.800 11.078 1.00 86.44 71 SER A CA 1
ATOM 559 C C . SER A 1 71 ? -9.467 7.328 12.177 1.00 86.44 71 SER A C 1
ATOM 561 O O . SER A 1 71 ? -9.406 7.830 13.294 1.00 86.44 71 SER A O 1
ATOM 563 N N . GLU A 1 72 ? -10.316 6.355 11.857 1.00 85.31 72 GLU A N 1
ATOM 564 C CA . GLU A 1 72 ? -11.329 5.789 12.736 1.00 85.31 72 GLU A CA 1
ATOM 565 C C . GLU A 1 72 ? -11.364 4.262 12.545 1.00 85.31 72 GLU A C 1
ATOM 567 O O . GLU A 1 72 ? -10.928 3.770 11.496 1.00 85.31 72 GLU A O 1
ATOM 572 N N . PRO A 1 73 ? -11.851 3.488 13.532 1.00 84.56 73 PRO A N 1
ATOM 573 C CA . PRO A 1 73 ? -12.109 2.066 13.345 1.00 84.56 73 PRO A CA 1
ATOM 574 C C . PRO A 1 73 ? -13.135 1.846 12.228 1.00 84.56 73 PRO A C 1
ATOM 576 O O . PRO A 1 73 ? -14.229 2.400 12.270 1.00 84.56 73 PRO A O 1
ATOM 579 N N . ILE A 1 74 ? -12.785 1.015 11.248 1.00 84.62 74 ILE A N 1
ATOM 580 C CA . ILE A 1 74 ? -13.643 0.676 10.108 1.00 84.62 74 ILE A CA 1
ATOM 581 C C . ILE A 1 74 ? -13.673 -0.838 9.885 1.00 84.62 74 ILE A C 1
ATOM 583 O O . ILE A 1 74 ? -12.780 -1.559 10.338 1.00 84.62 74 ILE A O 1
ATOM 587 N N . VAL A 1 75 ? -14.669 -1.306 9.134 1.00 83.12 75 VAL A N 1
ATOM 588 C CA . VAL A 1 75 ? -14.730 -2.671 8.599 1.00 83.12 75 VAL A CA 1
ATOM 589 C C . VAL A 1 75 ? -14.672 -2.563 7.075 1.00 83.12 75 VAL A C 1
ATOM 591 O O . VAL A 1 75 ? -15.705 -2.368 6.453 1.00 83.12 75 VAL A O 1
ATOM 594 N N . PRO A 1 76 ? -13.477 -2.605 6.463 1.00 80.56 76 PRO A N 1
ATOM 595 C CA . PRO A 1 76 ? -13.358 -2.435 5.021 1.00 80.56 76 PRO A CA 1
ATOM 596 C C . PRO A 1 76 ? -13.927 -3.649 4.279 1.00 80.56 76 PRO A C 1
ATOM 598 O O . PRO A 1 76 ? -13.488 -4.773 4.531 1.00 80.56 76 PRO A O 1
ATOM 601 N N . GLU A 1 77 ? -14.850 -3.432 3.339 1.00 80.94 77 GLU A N 1
ATOM 602 C CA . GLU A 1 77 ? -15.443 -4.529 2.558 1.00 80.94 77 GLU A CA 1
ATOM 603 C C . GLU A 1 77 ? -14.581 -4.913 1.353 1.00 80.94 77 GLU A C 1
ATOM 605 O O . GLU A 1 77 ? -14.372 -6.094 1.062 1.00 80.94 77 GLU A O 1
ATOM 610 N N . THR A 1 78 ? -14.037 -3.911 0.661 1.00 80.81 78 THR A N 1
ATOM 611 C CA . THR A 1 78 ? -13.291 -4.108 -0.585 1.00 80.81 78 THR A CA 1
ATOM 612 C C . THR A 1 78 ? -11.975 -3.345 -0.560 1.00 80.81 78 THR A C 1
ATOM 614 O O . THR A 1 78 ? -11.906 -2.226 -0.065 1.00 80.81 78 THR A O 1
ATOM 617 N N . ILE A 1 79 ? -10.917 -3.951 -1.111 1.00 79.75 79 ILE A N 1
ATOM 618 C CA . ILE A 1 79 ? -9.648 -3.283 -1.418 1.00 79.75 79 ILE A CA 1
ATOM 619 C C . ILE A 1 79 ? -9.332 -3.529 -2.889 1.00 79.75 79 ILE A C 1
ATOM 621 O O . ILE A 1 79 ? -9.182 -4.672 -3.321 1.00 79.75 79 ILE A O 1
ATOM 625 N N . HIS A 1 80 ? -9.169 -2.461 -3.652 1.00 80.44 80 HIS A N 1
ATOM 626 C CA . HIS A 1 80 ? -8.688 -2.540 -5.030 1.00 80.44 80 HIS A CA 1
ATOM 627 C C . HIS A 1 80 ? -7.125 -2.312 -5.046 1.00 80.44 80 HIS A C 1
ATOM 629 O O . HIS A 1 80 ? -6.612 -1.723 -4.100 1.00 80.44 80 HIS A O 1
ATOM 635 N N . LEU A 1 81 ? -6.302 -2.791 -6.013 1.00 81.31 81 LEU A N 1
ATOM 636 C CA . LEU A 1 81 ? -4.804 -2.622 -6.024 1.00 81.31 81 LEU A CA 1
ATOM 637 C C . LEU A 1 81 ? -4.098 -2.612 -7.410 1.00 81.31 81 LEU A C 1
ATOM 639 O O . LEU A 1 81 ? -4.161 -3.615 -8.118 1.00 81.31 81 LEU A O 1
ATOM 643 N N . THR A 1 82 ? -3.474 -1.489 -7.852 1.00 81.44 82 THR A N 1
ATOM 644 C CA . THR A 1 82 ? -3.154 -1.292 -9.300 1.00 81.44 82 THR A CA 1
ATOM 645 C C . THR A 1 82 ? -1.682 -1.416 -9.423 1.00 81.44 82 THR A C 1
ATOM 647 O O . THR A 1 82 ? -0.934 -0.627 -8.852 1.00 81.44 82 THR A O 1
ATOM 650 N N . PHE A 1 83 ? -1.279 -2.357 -10.248 1.00 81.75 83 PHE A N 1
ATOM 651 C CA . PHE A 1 83 ? 0.108 -2.508 -10.590 1.00 81.75 83 PHE A CA 1
ATOM 652 C C . PHE A 1 83 ? 0.311 -1.901 -11.969 1.00 81.75 83 PHE A C 1
ATOM 654 O O . PHE A 1 83 ? -0.240 -2.389 -12.955 1.00 81.75 83 PHE A O 1
ATOM 661 N N . GLN A 1 84 ? 1.083 -0.817 -12.035 1.00 78.19 84 GLN A N 1
ATOM 662 C CA . GLN A 1 84 ? 1.628 -0.388 -13.314 1.00 78.19 84 GLN A CA 1
ATOM 663 C C . GLN A 1 84 ? 2.635 -1.457 -13.767 1.00 78.19 84 GLN A C 1
ATOM 665 O O . GLN A 1 84 ? 3.467 -1.923 -12.985 1.00 78.19 84 GLN A O 1
ATOM 670 N N . GLY A 1 85 ? 2.466 -1.942 -14.998 1.00 69.94 85 GLY A N 1
ATOM 671 C CA . GLY A 1 85 ? 3.242 -3.056 -15.546 1.00 69.94 85 GLY A CA 1
ATOM 672 C C . GLY A 1 85 ? 4.741 -2.752 -15.681 1.00 69.94 85 GLY A C 1
ATOM 673 O O . GLY A 1 85 ? 5.206 -1.649 -15.420 1.00 69.94 85 GLY A O 1
ATOM 674 N N . GLY A 1 86 ? 5.520 -3.748 -16.109 1.00 71.56 86 GLY A N 1
ATOM 675 C CA . GLY A 1 86 ? 6.969 -3.624 -16.329 1.00 71.56 86 GLY A CA 1
ATOM 676 C C . GLY A 1 86 ? 7.805 -4.208 -15.192 1.00 71.56 86 GLY A C 1
ATOM 677 O O . GLY A 1 86 ? 8.651 -5.055 -15.458 1.00 71.56 86 GLY A O 1
ATOM 678 N N . PHE A 1 87 ? 7.526 -3.845 -13.934 1.00 70.88 87 PHE A N 1
ATOM 679 C CA . PHE A 1 87 ? 8.227 -4.379 -12.757 1.00 70.88 87 PHE A CA 1
ATOM 680 C C . PHE A 1 87 ? 7.312 -4.398 -11.522 1.00 70.88 87 PHE A C 1
ATOM 682 O O . PHE A 1 87 ? 7.220 -3.422 -10.785 1.00 70.88 87 PHE A O 1
ATOM 689 N N . VAL A 1 88 ? 6.645 -5.529 -11.276 1.00 77.19 88 VAL A N 1
ATOM 690 C CA . VAL A 1 88 ? 5.793 -5.744 -10.095 1.00 77.19 88 VAL A CA 1
ATOM 691 C C . VAL A 1 88 ? 6.233 -6.985 -9.322 1.00 77.19 88 VAL A C 1
ATOM 693 O O . VAL A 1 88 ? 6.732 -7.950 -9.903 1.00 77.19 88 VAL A O 1
ATOM 696 N N . GLY A 1 89 ? 6.027 -6.979 -8.002 1.00 75.94 89 GLY A N 1
ATOM 697 C CA . GLY A 1 89 ? 6.198 -8.168 -7.173 1.00 75.94 89 GLY A CA 1
ATOM 698 C C . GLY A 1 89 ? 5.387 -9.356 -7.703 1.00 75.94 89 GLY A C 1
ATOM 699 O O . GLY A 1 89 ? 4.221 -9.233 -8.071 1.00 75.94 89 GLY A O 1
ATOM 700 N N . THR A 1 90 ? 5.996 -10.539 -7.724 1.00 83.06 90 THR A N 1
ATOM 701 C CA . THR A 1 90 ? 5.344 -11.768 -8.212 1.00 83.06 90 THR A CA 1
ATOM 702 C C . THR A 1 90 ? 4.320 -12.325 -7.225 1.00 83.06 90 THR A C 1
ATOM 704 O O . THR A 1 90 ? 3.393 -13.027 -7.631 1.00 83.06 90 THR A O 1
ATOM 707 N N . ARG A 1 91 ? 4.484 -12.005 -5.937 1.00 87.19 91 ARG A N 1
ATOM 708 C CA . ARG A 1 91 ? 3.617 -12.398 -4.825 1.00 87.19 91 ARG A CA 1
ATOM 709 C C . ARG A 1 91 ? 3.536 -11.254 -3.819 1.00 87.19 91 ARG A C 1
ATOM 711 O O . ARG A 1 91 ? 4.542 -10.876 -3.225 1.00 87.19 91 ARG A O 1
ATOM 718 N N . CYS A 1 92 ? 2.331 -10.760 -3.592 1.00 88.81 92 CYS A N 1
ATOM 719 C CA . CYS A 1 92 ? 1.998 -9.787 -2.560 1.00 88.81 92 CYS A CA 1
ATOM 720 C C . CYS A 1 92 ? 1.130 -10.466 -1.495 1.00 88.81 92 CYS A C 1
ATOM 722 O O . CYS A 1 92 ? 0.439 -11.442 -1.782 1.00 88.81 92 CYS A O 1
ATOM 724 N N . ALA A 1 93 ? 1.167 -9.967 -0.265 1.00 90.44 93 ALA A N 1
ATOM 725 C CA . ALA A 1 93 ? 0.280 -10.414 0.802 1.00 90.44 93 ALA A CA 1
ATOM 726 C C . ALA A 1 93 ? -0.452 -9.202 1.367 1.00 90.44 93 ALA A C 1
ATOM 728 O O . ALA A 1 93 ? 0.198 -8.222 1.732 1.00 90.44 93 ALA A O 1
ATOM 729 N N . VAL A 1 94 ? -1.775 -9.286 1.468 1.00 91.06 94 VAL A N 1
ATOM 730 C CA . VAL A 1 94 ? -2.540 -8.371 2.316 1.00 91.06 94 VAL A CA 1
ATOM 731 C C . VAL A 1 94 ? -2.428 -8.908 3.730 1.00 91.06 94 VAL A C 1
ATOM 733 O O . VAL A 1 94 ? -2.717 -10.082 3.974 1.00 91.06 94 VAL A O 1
ATOM 736 N N . LYS A 1 95 ? -1.963 -8.064 4.647 1.00 91.88 95 LYS A N 1
ATOM 737 C CA . LYS A 1 95 ? -1.826 -8.417 6.053 1.00 91.88 95 LYS A CA 1
ATOM 738 C C . LYS A 1 95 ? -2.658 -7.487 6.918 1.00 91.88 95 LYS A C 1
ATOM 740 O O . LYS A 1 95 ? -2.784 -6.308 6.602 1.00 91.88 95 LYS A O 1
ATOM 745 N N . VAL A 1 96 ? -3.156 -8.019 8.025 1.00 88.94 96 VAL A N 1
ATOM 746 C CA . VAL A 1 96 ? -3.852 -7.261 9.069 1.00 88.94 96 VAL A CA 1
ATOM 747 C C . VAL A 1 96 ? -3.131 -7.461 10.404 1.00 88.94 96 VAL A C 1
ATOM 749 O O . VAL A 1 96 ? -2.444 -8.477 10.562 1.00 88.94 96 VAL A O 1
ATOM 752 N N . PRO A 1 97 ? -3.237 -6.522 11.360 1.00 86.62 97 PRO A N 1
ATOM 753 C CA . PRO A 1 97 ? -2.725 -6.743 12.707 1.00 86.62 97 PRO A CA 1
ATOM 754 C C . PRO A 1 97 ? -3.318 -8.025 13.307 1.00 86.62 97 PRO A C 1
ATOM 756 O O . PRO A 1 97 ? -4.500 -8.328 13.114 1.00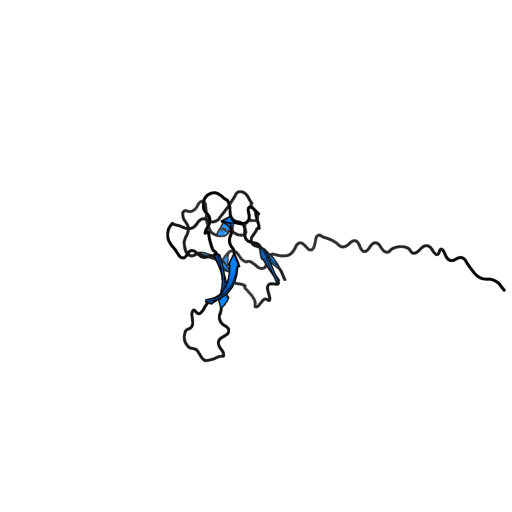 86.62 97 PRO A O 1
ATOM 759 N N . ALA A 1 98 ? -2.502 -8.810 14.005 1.00 80.56 98 ALA A N 1
ATOM 760 C CA . ALA A 1 98 ? -2.998 -9.916 14.806 1.00 80.56 98 ALA A CA 1
ATOM 761 C C . ALA A 1 98 ? -3.902 -9.366 15.914 1.00 80.56 98 ALA A C 1
ATOM 763 O O . ALA A 1 98 ? -3.529 -8.431 16.621 1.00 80.56 98 ALA A O 1
ATOM 764 N N . PHE A 1 99 ? -5.096 -9.939 16.066 1.00 68.69 99 PHE A N 1
ATOM 765 C CA . PHE A 1 99 ? -5.926 -9.660 17.231 1.00 68.69 99 PHE A CA 1
ATOM 766 C C . PHE A 1 99 ? -5.330 -10.429 18.410 1.00 68.69 99 PHE A C 1
ATOM 768 O O . PHE A 1 99 ? -5.607 -11.614 18.589 1.00 68.69 99 PHE A O 1
ATOM 775 N N . THR A 1 100 ? -4.448 -9.791 19.174 1.00 58.94 100 THR A N 1
ATOM 776 C CA . THR A 1 100 ? -3.981 -10.340 20.446 1.00 58.94 100 THR A CA 1
ATOM 777 C C . THR A 1 100 ? -4.821 -9.746 21.567 1.00 58.94 100 THR A C 1
ATOM 779 O O . THR A 1 100 ? -5.016 -8.535 21.645 1.00 58.94 100 THR A O 1
ATOM 782 N N . ALA A 1 101 ? -5.372 -10.618 22.414 1.00 56.03 101 ALA A N 1
ATOM 783 C CA . ALA A 1 101 ? -6.090 -10.200 23.608 1.00 56.03 101 ALA A CA 1
ATOM 784 C C . ALA A 1 101 ? -5.196 -9.287 24.466 1.00 56.03 101 ALA A C 1
ATOM 786 O O . ALA A 1 101 ? -3.984 -9.501 24.552 1.00 56.03 101 ALA A O 1
ATOM 787 N N . GLU A 1 102 ? -5.818 -8.270 25.061 1.00 54.22 102 GLU A N 1
ATOM 788 C CA . GLU A 1 102 ? -5.233 -7.255 25.941 1.00 54.22 102 GLU A CA 1
ATOM 789 C C . GLU A 1 102 ? -4.266 -7.895 26.954 1.00 54.22 102 GLU A C 1
ATOM 791 O O . GLU A 1 102 ? -4.725 -8.488 27.924 1.00 54.22 102 GLU A O 1
ATOM 796 N N . ASN A 1 103 ? -2.954 -7.870 26.668 1.00 51.09 103 ASN A N 1
ATOM 797 C CA . ASN A 1 103 ? -1.805 -8.080 27.583 1.00 51.09 103 ASN A CA 1
ATOM 798 C C . ASN A 1 103 ? -0.508 -8.537 26.890 1.00 51.09 103 ASN A C 1
ATOM 800 O O . ASN A 1 103 ? 0.475 -8.829 27.568 1.00 51.09 103 ASN A O 1
ATOM 804 N N . SER A 1 104 ? -0.436 -8.589 25.558 1.00 50.47 104 SER A N 1
ATOM 805 C CA . SER A 1 104 ? 0.848 -8.833 24.894 1.00 50.47 104 SER A CA 1
ATOM 806 C C . SER A 1 104 ? 1.591 -7.517 24.658 1.00 50.47 104 SER A C 1
ATOM 808 O O . SER A 1 104 ? 1.375 -6.821 23.666 1.00 50.47 104 SER A O 1
ATOM 810 N N . GLU A 1 105 ? 2.474 -7.168 25.596 1.00 56.44 105 GLU A N 1
ATOM 811 C CA . GLU A 1 105 ? 3.519 -6.176 25.361 1.00 56.44 105 GLU A CA 1
ATOM 812 C C . GLU A 1 105 ? 4.365 -6.649 24.172 1.00 56.44 105 GLU A C 1
ATOM 814 O O . GLU A 1 105 ? 5.052 -7.665 24.231 1.00 56.44 105 GLU A O 1
ATOM 819 N N . THR A 1 106 ? 4.276 -5.900 23.074 1.00 55.97 106 THR A N 1
ATOM 820 C CA . THR A 1 106 ? 4.945 -6.127 21.785 1.00 55.97 106 THR A CA 1
ATOM 821 C C . THR A 1 106 ? 4.464 -7.338 20.985 1.00 55.97 106 THR A C 1
ATOM 823 O O . THR A 1 106 ? 4.999 -8.432 21.101 1.00 55.97 106 THR A O 1
ATOM 826 N N . VAL A 1 107 ? 3.579 -7.110 20.009 1.00 50.84 107 VAL A N 1
ATOM 827 C CA . VAL A 1 107 ? 3.627 -7.937 18.799 1.00 50.84 107 VAL A CA 1
ATOM 828 C C . VAL A 1 107 ? 3.364 -7.092 17.561 1.00 50.84 107 VAL A C 1
ATOM 830 O O . VAL A 1 107 ? 2.238 -6.728 17.244 1.00 50.84 107 VAL A O 1
ATOM 833 N N . ASN A 1 108 ? 4.431 -6.819 16.813 1.00 58.44 108 ASN A N 1
ATOM 834 C CA . ASN A 1 108 ? 4.364 -6.445 15.398 1.00 58.44 108 ASN A CA 1
ATOM 835 C C . ASN A 1 108 ? 3.915 -7.657 14.544 1.00 58.44 108 ASN A C 1
ATOM 837 O O . ASN A 1 108 ? 4.446 -7.882 13.456 1.00 58.44 108 ASN A O 1
ATOM 841 N N . ASP A 1 109 ? 2.976 -8.474 15.035 1.00 76.19 109 ASP A N 1
ATOM 842 C CA . ASP A 1 109 ? 2.492 -9.634 14.296 1.00 76.19 109 ASP A CA 1
ATOM 843 C C . ASP A 1 109 ? 1.432 -9.177 13.312 1.00 76.19 109 ASP A C 1
ATOM 845 O O . ASP A 1 109 ? 0.281 -8.901 13.641 1.00 76.19 109 ASP A O 1
ATOM 849 N N . TRP A 1 110 ? 1.860 -9.078 12.064 1.00 87.88 110 TRP A N 1
ATOM 850 C CA . TRP A 1 110 ? 0.978 -8.924 10.926 1.00 87.88 110 TRP A CA 1
ATOM 851 C C . TRP A 1 110 ? 0.681 -10.308 10.360 1.00 87.88 110 TRP A C 1
ATOM 853 O O . TRP A 1 110 ? 1.576 -10.971 9.825 1.00 87.88 110 TRP A O 1
ATOM 863 N N . GLN A 1 111 ? -0.581 -10.719 10.414 1.00 90.25 111 GLN A N 1
ATOM 864 C CA . GLN A 1 111 ? -1.042 -11.983 9.845 1.00 90.25 111 GLN A CA 1
ATOM 865 C C . GLN A 1 111 ? -1.477 -11.794 8.392 1.00 90.25 111 GLN A C 1
ATOM 867 O O . GLN A 1 111 ? -2.098 -10.791 8.042 1.00 90.25 111 GLN A O 1
ATOM 872 N N . ALA A 1 112 ? -1.138 -12.749 7.524 1.00 90.25 112 ALA A N 1
ATOM 873 C CA . ALA A 1 112 ? -1.564 -12.717 6.130 1.00 90.25 112 ALA A CA 1
ATOM 874 C C . ALA A 1 112 ? -3.041 -13.108 6.016 1.00 90.25 112 ALA A C 1
ATOM 876 O O . ALA A 1 112 ? -3.419 -14.207 6.407 1.00 90.25 112 ALA A O 1
ATOM 877 N N . LEU A 1 113 ? -3.845 -12.215 5.440 1.00 88.44 113 LEU A N 1
ATOM 878 C CA . LEU A 1 113 ? -5.250 -12.457 5.132 1.00 88.44 113 LEU A CA 1
ATOM 879 C C . LEU A 1 113 ? -5.397 -13.154 3.774 1.00 88.44 113 LEU A C 1
ATOM 881 O O . LEU A 1 113 ? -6.112 -14.140 3.644 1.00 88.44 113 LEU A O 1
ATOM 885 N N . VAL A 1 114 ? -4.695 -12.650 2.754 1.00 88.06 114 VAL A N 1
ATOM 886 C CA . VAL A 1 114 ? -4.743 -13.192 1.390 1.00 88.06 114 VAL A CA 1
ATOM 887 C C . VAL A 1 114 ? -3.437 -12.926 0.642 1.00 88.06 114 VAL A C 1
ATOM 889 O O . VAL A 1 114 ? -2.740 -11.942 0.902 1.00 88.06 114 VAL A O 1
ATOM 892 N N . TYR A 1 115 ? -3.104 -13.803 -0.308 1.00 88.31 115 TYR A N 1
ATOM 893 C CA . TYR A 1 115 ? -2.010 -13.596 -1.256 1.00 88.31 115 TYR A CA 1
ATOM 894 C C . TYR A 1 115 ? -2.543 -13.167 -2.621 1.00 88.31 115 TYR A C 1
ATOM 896 O O . TYR A 1 115 ? -3.484 -13.754 -3.145 1.00 88.31 115 TYR A O 1
ATOM 904 N N . ILE A 1 116 ? -1.882 -12.179 -3.214 1.00 85.94 116 ILE A N 1
ATOM 905 C CA . ILE A 1 116 ? -2.185 -11.629 -4.534 1.00 85.94 116 ILE A CA 1
ATOM 906 C C . ILE A 1 116 ? -0.991 -11.919 -5.443 1.00 85.94 116 ILE A C 1
ATOM 908 O O . ILE A 1 116 ? 0.160 -11.818 -5.015 1.00 85.94 116 ILE A O 1
ATOM 912 N N . PHE A 1 117 ? -1.249 -12.274 -6.700 1.00 85.56 117 PHE A N 1
ATOM 913 C CA . PHE A 1 117 ? -0.215 -12.594 -7.689 1.00 85.56 117 PHE A CA 1
ATOM 914 C C . PHE A 1 117 ? -0.351 -11.667 -8.903 1.00 85.56 117 PHE A C 1
ATOM 916 O O . PHE A 1 117 ? -0.899 -12.088 -9.924 1.00 85.56 117 PHE A O 1
ATOM 923 N N . PRO A 1 118 ? 0.132 -10.412 -8.808 1.00 77.69 118 PRO A N 1
ATOM 924 C CA . PRO A 1 118 ? -0.103 -9.380 -9.819 1.00 77.69 118 PRO A CA 1
ATOM 925 C C . PRO A 1 118 ? 0.308 -9.798 -11.229 1.00 77.69 118 PRO A C 1
ATOM 927 O O . PRO A 1 118 ? -0.404 -9.543 -12.190 1.00 77.69 118 PRO A O 1
ATOM 930 N N . TRP A 1 119 ? 1.421 -10.524 -11.357 1.00 73.31 119 TRP A N 1
ATOM 931 C CA . TRP A 1 119 ? 1.922 -10.961 -12.661 1.00 73.31 119 TRP A CA 1
ATOM 932 C C . TRP A 1 119 ? 0.956 -11.902 -13.408 1.00 73.31 119 TRP A C 1
ATOM 934 O O . TRP A 1 119 ? 0.979 -11.946 -14.635 1.00 73.31 119 TRP A O 1
ATOM 944 N N . ARG A 1 120 ? 0.104 -12.655 -12.691 1.00 60.31 120 ARG A N 1
ATOM 945 C CA . ARG A 1 120 ? -0.836 -13.612 -13.303 1.00 60.31 120 ARG A CA 1
ATOM 946 C C . ARG A 1 120 ? -2.115 -12.954 -13.819 1.00 60.31 120 ARG A C 1
ATOM 948 O O . ARG A 1 120 ? -2.861 -13.598 -14.550 1.00 60.31 120 ARG A O 1
ATOM 955 N N . HIS A 1 121 ? -2.372 -11.698 -13.456 1.00 52.81 121 HIS A N 1
ATOM 956 C CA . HIS A 1 121 ? -3.583 -10.978 -13.824 1.00 52.81 121 HIS A CA 1
ATOM 957 C C . HIS A 1 121 ? -3.197 -9.645 -14.477 1.00 52.81 121 HIS A C 1
ATOM 959 O O . HIS A 1 121 ? -2.835 -8.697 -13.790 1.00 52.81 121 HIS A O 1
ATOM 965 N N . GLN A 1 122 ? -3.283 -9.552 -15.810 1.00 46.22 122 GLN A N 1
ATOM 966 C CA . GLN A 1 122 ? -3.180 -8.278 -16.542 1.00 46.22 122 GLN A CA 1
ATOM 967 C C . GLN A 1 122 ? -4.436 -7.414 -16.316 1.00 46.22 122 GLN A C 1
ATOM 969 O O . GLN A 1 122 ? -5.197 -7.153 -17.242 1.00 46.22 122 GLN A O 1
ATOM 974 N N . GLN A 1 123 ? -4.703 -7.020 -15.074 1.00 41.84 123 GLN A N 1
ATOM 975 C CA . GLN A 1 123 ? -5.847 -6.185 -14.718 1.00 41.84 123 GLN A CA 1
ATOM 976 C C . GLN A 1 123 ? -5.343 -4.969 -13.926 1.00 41.84 123 GLN A C 1
ATOM 978 O O . GLN A 1 123 ? -4.655 -5.151 -12.918 1.00 41.84 123 GLN A O 1
ATOM 983 N N . PRO A 1 124 ? -5.655 -3.732 -14.349 1.00 40.72 124 PRO A N 1
ATOM 984 C CA . PRO A 1 124 ? -5.473 -2.561 -13.503 1.00 40.72 124 PRO A CA 1
ATOM 985 C C . PRO A 1 124 ? -6.524 -2.615 -12.389 1.00 40.72 124 PRO A C 1
ATOM 987 O O . PRO A 1 124 ? -7.683 -2.922 -12.648 1.00 40.72 124 PRO A O 1
ATOM 990 N N . ALA A 1 125 ? -6.175 -2.316 -11.145 1.00 40.56 125 ALA A N 1
ATOM 991 C CA . ALA A 1 125 ? -7.162 -2.316 -10.058 1.00 40.56 125 ALA A CA 1
ATOM 992 C C . ALA A 1 125 ? -6.886 -1.166 -9.094 1.00 40.56 125 ALA A C 1
ATOM 994 O O . ALA A 1 125 ? -5.918 -1.210 -8.424 1.00 40.56 125 ALA A O 1
ATOM 995 N N . ARG A 1 126 ? -7.518 -0.005 -9.032 1.00 42.88 126 ARG A N 1
ATOM 996 C CA . ARG A 1 126 ? -6.968 1.149 -8.224 1.00 42.88 126 ARG A CA 1
ATOM 997 C C . ARG A 1 126 ? -6.935 0.900 -6.715 1.00 42.88 126 ARG A C 1
ATOM 999 O O . ARG A 1 126 ? -7.588 -0.031 -6.358 1.00 42.88 126 ARG A O 1
ATOM 1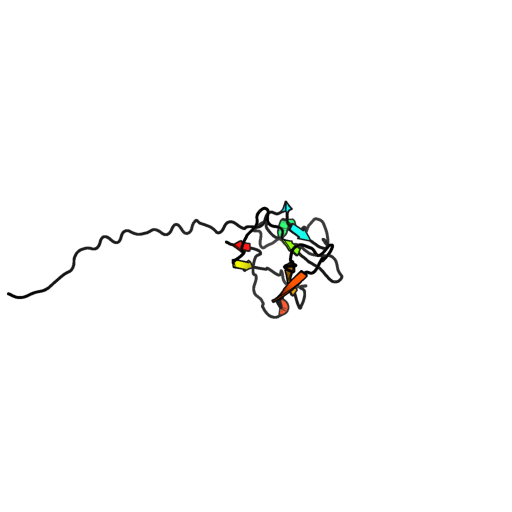006 N N . ILE A 1 127 ? -6.267 1.638 -5.816 1.00 42.56 127 ILE A N 1
ATOM 1007 C CA . ILE A 1 127 ? -6.513 1.415 -4.365 1.00 42.56 127 ILE A CA 1
ATOM 1008 C C . ILE A 1 127 ? -7.699 2.224 -3.874 1.00 42.56 127 ILE A C 1
ATOM 1010 O O . ILE A 1 127 ? -7.587 3.429 -3.680 1.00 42.56 127 ILE A O 1
ATOM 1014 N N . PHE A 1 128 ? -8.804 1.532 -3.613 1.00 51.06 128 PHE A N 1
ATOM 1015 C CA . PHE A 1 128 ? -9.948 2.073 -2.892 1.00 51.06 128 PHE A CA 1
ATOM 1016 C C . PHE A 1 128 ? -10.337 1.112 -1.792 1.00 51.06 128 PHE A C 1
ATOM 1018 O O . PHE A 1 128 ? -10.305 -0.100 -2.001 1.00 51.06 128 PHE A O 1
ATOM 1025 N N . VAL A 1 129 ? -10.652 1.685 -0.638 1.00 55.88 129 VAL A N 1
ATOM 1026 C CA . VAL A 1 129 ? -11.252 0.983 0.485 1.00 55.88 129 VAL A CA 1
ATOM 1027 C C . VAL A 1 129 ? -12.619 1.615 0.690 1.00 55.88 129 VAL A C 1
ATOM 1029 O O . VAL A 1 129 ? -12.681 2.836 0.852 1.00 55.88 129 VAL A O 1
ATOM 1032 N N . GLU A 1 130 ? -13.668 0.805 0.599 1.00 54.66 130 GLU A N 1
ATOM 1033 C CA . GLU A 1 130 ? -15.079 1.211 0.685 1.00 54.66 130 GLU A CA 1
ATOM 1034 C C . GLU A 1 130 ? -15.724 0.602 1.943 1.00 54.66 130 GLU A C 1
ATOM 1036 O O . GLU A 1 130 ? -15.225 -0.412 2.456 1.00 54.66 130 GLU A O 1
ATOM 1041 N N . ASP A 1 131 ? -16.758 1.276 2.456 1.00 51.31 131 ASP A N 1
ATOM 1042 C CA . ASP A 1 131 ? -17.604 0.847 3.578 1.00 51.31 131 ASP A CA 1
ATOM 1043 C C . ASP A 1 131 ? -18.832 0.047 3.127 1.00 51.31 131 ASP A C 1
ATOM 1045 O O . ASP A 1 131 ? -19.226 0.163 1.942 1.00 51.31 131 ASP A O 1
#

pLDDT: mean 73.37, std 20.17, range [34.72, 95.88]